Protein AF-A0A960J438-F1 (afdb_monomer_lite)

Foldseek 3Di:
DDDDDDDPPPCPVVVLCVQQVVDPDPDDDDDDDDHDDDPPDPPPQDDPVDDPVVSVVSVCVVVVVDDD

Structure (mmCIF, N/CA/C/O backbone):
data_AF-A0A960J438-F1
#
_entry.id   AF-A0A960J438-F1
#
loop_
_atom_site.group_PDB
_atom_site.id
_atom_site.type_symbol
_atom_site.label_atom_id
_atom_site.label_alt_id
_atom_site.label_comp_id
_atom_site.label_asym_id
_atom_site.label_entity_id
_atom_site.label_seq_id
_atom_site.pdbx_PDB_ins_code
_atom_site.Cartn_x
_atom_site.Cartn_y
_atom_site.Cartn_z
_atom_site.occupancy
_atom_site.B_iso_or_equiv
_atom_site.auth_seq_id
_atom_site.auth_comp_id
_atom_site.auth_asym_id
_atom_site.auth_atom_id
_atom_site.pdbx_PDB_model_num
ATOM 1 N N . MET A 1 1 ? -3.062 -17.908 2.200 1.00 80.75 1 MET A N 1
ATOM 2 C CA . MET A 1 1 ? -2.073 -16.813 2.310 1.00 80.75 1 MET A CA 1
ATOM 3 C C . MET A 1 1 ? -1.181 -16.879 1.082 1.00 80.75 1 MET A C 1
ATOM 5 O O . MET A 1 1 ? -0.808 -17.983 0.711 1.00 80.75 1 MET A O 1
ATOM 9 N N . TYR A 1 2 ? -0.893 -15.748 0.438 1.00 89.31 2 TYR A N 1
ATOM 10 C CA . TYR A 1 2 ? -0.057 -15.688 -0.767 1.00 89.31 2 TYR A CA 1
ATOM 11 C C . TYR A 1 2 ? 1.182 -14.832 -0.494 1.00 89.31 2 TYR A C 1
ATOM 13 O O . TYR A 1 2 ? 1.086 -13.834 0.217 1.00 89.31 2 TYR A O 1
ATOM 21 N N . GLY A 1 3 ? 2.329 -15.223 -1.053 1.00 92.31 3 GLY A N 1
ATOM 22 C CA . GLY A 1 3 ? 3.589 -14.486 -0.955 1.00 92.31 3 GLY A CA 1
ATOM 23 C C . GLY A 1 3 ? 4.063 -14.024 -2.329 1.00 92.31 3 GLY A C 1
ATOM 24 O O . GLY A 1 3 ? 4.038 -14.797 -3.283 1.00 92.31 3 GLY A O 1
ATOM 25 N N . LEU A 1 4 ? 4.501 -12.769 -2.426 1.00 93.25 4 LEU A N 1
ATOM 26 C CA . LEU A 1 4 ? 5.084 -12.195 -3.638 1.00 93.25 4 LEU A CA 1
ATOM 27 C C . LEU A 1 4 ? 6.590 -11.992 -3.429 1.00 93.25 4 LEU A C 1
ATOM 29 O O . LEU A 1 4 ? 6.996 -11.106 -2.679 1.00 93.25 4 LEU A O 1
ATOM 33 N N . ILE A 1 5 ? 7.415 -12.801 -4.096 1.00 95.06 5 ILE A N 1
ATOM 34 C CA . ILE A 1 5 ? 8.875 -12.842 -3.903 1.00 95.06 5 ILE A CA 1
ATOM 35 C C . ILE A 1 5 ? 9.581 -12.593 -5.242 1.00 95.06 5 ILE A C 1
ATOM 37 O O . ILE A 1 5 ? 9.092 -12.985 -6.297 1.00 95.06 5 ILE A O 1
ATOM 41 N N . GLY A 1 6 ? 10.726 -11.909 -5.207 1.00 95.94 6 GLY A N 1
ATOM 42 C CA . GLY A 1 6 ? 11.549 -11.626 -6.385 1.00 95.94 6 GLY A CA 1
ATOM 43 C C . GLY A 1 6 ? 12.640 -10.596 -6.091 1.00 95.94 6 GLY A C 1
ATOM 44 O O . GLY A 1 6 ? 12.614 -9.947 -5.044 1.00 95.94 6 GLY A O 1
ATOM 45 N N . HIS A 1 7 ? 13.569 -10.400 -7.024 1.00 97.62 7 HIS A N 1
ATOM 46 C CA . HIS A 1 7 ? 14.693 -9.463 -6.896 1.00 97.62 7 HIS A CA 1
ATOM 47 C C . HIS A 1 7 ? 14.262 -7.996 -6.739 1.00 97.62 7 HIS A C 1
ATOM 49 O O . HIS A 1 7 ? 13.145 -7.607 -7.094 1.00 97.62 7 HIS A O 1
ATOM 55 N N . ASN A 1 8 ? 15.152 -7.146 -6.227 1.00 96.31 8 ASN A N 1
ATOM 56 C CA . ASN A 1 8 ? 14.934 -5.698 -6.223 1.00 96.31 8 ASN A CA 1
ATOM 57 C C . ASN A 1 8 ? 14.722 -5.187 -7.656 1.00 96.31 8 ASN A C 1
ATOM 59 O O . ASN A 1 8 ? 15.332 -5.682 -8.596 1.00 96.31 8 ASN A O 1
ATOM 63 N N . GLY A 1 9 ? 13.796 -4.242 -7.830 1.00 95.62 9 GLY A N 1
ATOM 64 C CA . GLY A 1 9 ? 13.421 -3.739 -9.156 1.00 95.62 9 GLY A CA 1
ATOM 65 C C . GLY A 1 9 ? 12.435 -4.614 -9.942 1.00 95.62 9 GLY A C 1
ATOM 66 O O . GLY A 1 9 ? 11.922 -4.159 -10.955 1.00 95.62 9 GLY A O 1
ATOM 67 N N . SER A 1 10 ? 12.051 -5.806 -9.464 1.00 96.06 10 SER A N 1
ATOM 68 C CA . SER A 1 10 ? 11.117 -6.697 -10.184 1.00 96.06 10 SER A CA 1
ATOM 69 C C . SER A 1 10 ? 9.649 -6.225 -10.220 1.00 96.06 10 SER A C 1
ATOM 71 O O . SE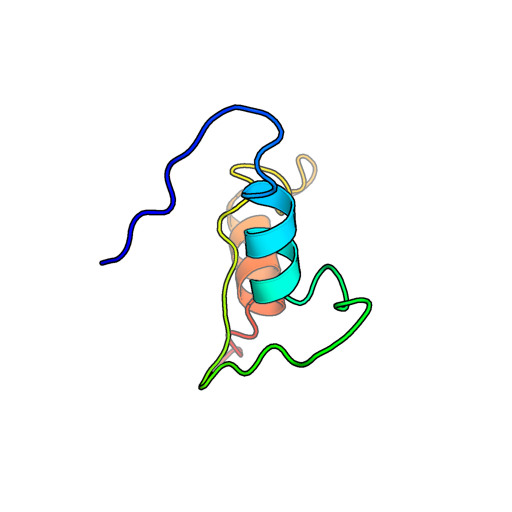R A 1 10 ? 8.764 -6.990 -10.589 1.00 96.06 10 SER A O 1
ATOM 73 N N . GLY A 1 11 ? 9.355 -5.007 -9.753 1.00 95.00 11 GLY A N 1
ATOM 74 C CA . GLY A 1 11 ? 8.009 -4.423 -9.792 1.00 95.00 11 GLY A CA 1
ATOM 75 C C . GLY A 1 11 ? 7.061 -4.806 -8.648 1.00 95.00 11 GLY A C 1
ATOM 76 O O . GLY A 1 11 ? 5.905 -4.397 -8.675 1.00 95.00 11 GLY A O 1
ATOM 77 N N . LYS A 1 12 ? 7.514 -5.527 -7.610 1.00 95.38 12 LYS A N 1
ATOM 78 C CA . LYS A 1 12 ? 6.655 -5.957 -6.479 1.00 95.38 12 LYS A CA 1
ATOM 79 C C . LYS A 1 12 ? 5.922 -4.797 -5.802 1.00 95.38 12 LYS A C 1
ATOM 81 O O . LYS A 1 12 ? 4.708 -4.850 -5.645 1.00 95.38 12 LYS A O 1
ATOM 86 N N . SER A 1 13 ? 6.641 -3.732 -5.442 1.00 91.94 13 SER A N 1
ATOM 87 C CA . SER A 1 13 ? 6.040 -2.556 -4.800 1.00 91.94 13 SER A CA 1
ATOM 88 C C . SER A 1 13 ? 5.058 -1.843 -5.730 1.00 91.94 13 SER A C 1
ATOM 90 O O . SER A 1 13 ? 4.010 -1.395 -5.281 1.00 91.94 13 SER A O 1
ATOM 92 N N . THR A 1 14 ? 5.350 -1.790 -7.033 1.00 93.50 14 THR A N 1
ATOM 93 C CA . THR A 1 14 ? 4.436 -1.242 -8.045 1.00 93.50 14 THR A CA 1
ATOM 94 C C . THR A 1 14 ? 3.153 -2.066 -8.132 1.00 93.50 14 THR A C 1
ATOM 96 O O . THR A 1 14 ? 2.067 -1.494 -8.112 1.00 93.50 14 THR A O 1
ATOM 99 N N . LEU A 1 15 ? 3.259 -3.400 -8.153 1.00 92.25 15 LEU A N 1
ATOM 100 C CA . LEU A 1 15 ? 2.106 -4.303 -8.158 1.00 92.25 15 LEU A CA 1
ATOM 101 C C . LEU A 1 15 ? 1.249 -4.126 -6.899 1.00 92.25 15 LEU A C 1
ATOM 103 O O . LEU A 1 15 ? 0.038 -3.952 -7.005 1.00 92.25 15 LEU A O 1
ATOM 107 N N . LEU A 1 16 ? 1.871 -4.120 -5.716 1.00 91.25 16 LEU A N 1
ATOM 108 C CA . LEU A 1 16 ? 1.161 -3.926 -4.449 1.00 91.25 16 LEU A CA 1
ATOM 109 C C . LEU A 1 16 ? 0.462 -2.557 -4.393 1.00 91.25 16 LEU A C 1
ATOM 111 O O . LEU A 1 16 ? -0.689 -2.486 -3.970 1.00 91.25 16 LEU A O 1
ATOM 115 N N . ARG A 1 17 ? 1.104 -1.485 -4.883 1.00 89.50 17 ARG A N 1
ATOM 116 C CA . ARG A 1 17 ? 0.490 -0.147 -4.989 1.00 89.50 17 ARG A CA 1
ATOM 117 C C . ARG A 1 17 ? -0.679 -0.110 -5.975 1.00 89.50 17 ARG A C 1
ATOM 119 O O . ARG A 1 17 ? -1.673 0.549 -5.689 1.00 89.50 17 ARG A O 1
ATOM 126 N N . MET A 1 18 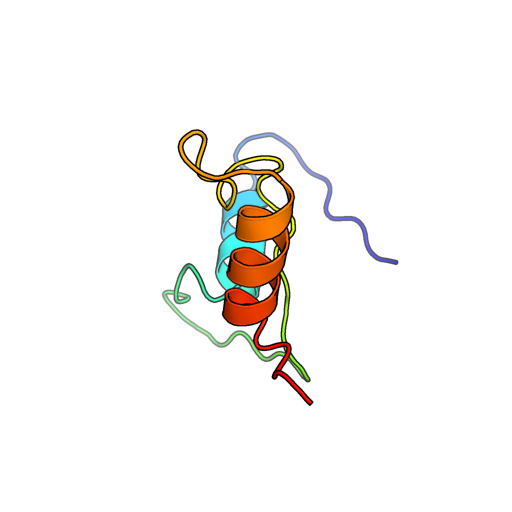? -0.598 -0.820 -7.103 1.00 92.19 18 MET A N 1
ATOM 127 C CA . MET A 1 18 ? -1.731 -0.948 -8.031 1.00 92.19 18 MET A CA 1
ATOM 128 C C . MET A 1 18 ? -2.898 -1.720 -7.403 1.00 92.19 18 MET A C 1
ATOM 130 O O . MET A 1 18 ? -4.040 -1.286 -7.514 1.00 92.19 18 MET A O 1
ATOM 134 N N . MET A 1 19 ? -2.630 -2.818 -6.687 1.00 89.38 19 MET A N 1
ATOM 135 C CA . MET A 1 19 ? -3.670 -3.560 -5.956 1.00 89.38 19 MET A CA 1
ATOM 136 C C . MET A 1 19 ? -4.306 -2.722 -4.840 1.00 89.38 19 MET A C 1
ATOM 138 O O . MET A 1 19 ? -5.511 -2.791 -4.625 1.00 89.38 19 MET A O 1
ATOM 142 N N . ALA A 1 20 ? -3.522 -1.871 -4.178 1.00 86.38 20 ALA A N 1
ATOM 143 C CA . ALA A 1 20 ? -4.011 -0.910 -3.192 1.00 86.38 20 ALA A CA 1
ATOM 144 C C . ALA A 1 20 ? -4.733 0.307 -3.810 1.00 86.38 20 ALA A C 1
ATOM 146 O O . ALA A 1 20 ? -5.076 1.237 -3.089 1.00 86.38 20 ALA A O 1
ATOM 147 N N . SER A 1 21 ? -4.948 0.335 -5.133 1.00 86.94 21 SER A N 1
ATOM 148 C CA . SER A 1 21 ? -5.528 1.469 -5.875 1.00 86.94 21 SER A CA 1
ATOM 149 C C . SER A 1 21 ? -4.762 2.798 -5.743 1.00 86.94 21 SER A C 1
ATOM 151 O O . SER A 1 21 ? -5.312 3.854 -6.045 1.00 86.94 21 SER A O 1
ATOM 153 N N . ILE A 1 22 ? -3.486 2.762 -5.338 1.00 86.88 22 ILE A N 1
ATOM 154 C CA . ILE A 1 22 ? -2.611 3.945 -5.255 1.00 86.88 22 ILE A CA 1
ATOM 155 C C . ILE A 1 22 ? -2.164 4.367 -6.660 1.00 86.88 22 ILE A C 1
ATOM 157 O O . ILE A 1 22 ? -2.126 5.553 -6.977 1.00 86.88 22 ILE A O 1
ATOM 161 N N . TYR A 1 23 ? -1.845 3.394 -7.520 1.00 91.31 23 TYR A N 1
ATOM 162 C CA . TYR A 1 23 ? -1.495 3.623 -8.924 1.00 91.31 23 TYR A CA 1
ATOM 163 C C . TYR A 1 23 ? -2.541 3.018 -9.855 1.00 91.31 23 TYR A C 1
ATOM 165 O O . TYR A 1 23 ? -3.032 1.915 -9.618 1.00 91.31 23 TYR A O 1
ATOM 173 N N . ARG A 1 24 ? -2.842 3.720 -10.954 1.00 92.19 24 ARG A N 1
ATOM 174 C CA . ARG A 1 24 ? -3.648 3.173 -12.050 1.00 92.19 24 ARG A CA 1
ATOM 175 C C . ARG A 1 24 ? -2.747 2.403 -13.017 1.00 92.19 24 ARG A C 1
ATOM 177 O O . ARG A 1 24 ? -1.652 2.884 -13.312 1.00 92.19 24 ARG A O 1
ATOM 184 N N . PRO A 1 25 ? -3.183 1.239 -13.524 1.00 94.25 25 PRO A N 1
ATOM 185 C CA . PRO A 1 25 ? -2.429 0.539 -14.548 1.00 94.25 25 PRO A CA 1
ATOM 186 C C . PRO A 1 25 ? -2.428 1.359 -15.844 1.00 94.25 25 PRO A C 1
ATOM 188 O O . PRO A 1 25 ? -3.443 1.951 -16.207 1.00 94.25 25 PRO A O 1
ATOM 191 N N . THR A 1 26 ? -1.304 1.369 -16.559 1.00 95.62 26 THR A N 1
ATOM 192 C CA . THR A 1 26 ? -1.213 2.003 -17.886 1.00 95.62 26 THR A CA 1
ATOM 193 C C . THR A 1 26 ? -2.092 1.282 -18.914 1.00 95.62 26 THR A C 1
ATOM 195 O O . THR A 1 26 ? -2.634 1.906 -19.821 1.00 95.62 26 THR A O 1
ATOM 198 N N . SER A 1 27 ? -2.256 -0.035 -18.767 1.00 96.94 27 SER A N 1
ATOM 199 C CA . SER A 1 27 ? -3.106 -0.879 -19.608 1.00 96.94 27 SER A CA 1
ATOM 200 C C . SER A 1 27 ? -3.655 -2.074 -18.816 1.00 96.94 27 SER A C 1
ATOM 202 O O . SER A 1 27 ? -3.112 -2.456 -17.780 1.00 96.94 27 SER A O 1
ATOM 204 N N . GLY A 1 28 ? -4.750 -2.672 -19.293 1.00 95.62 28 GLY A N 1
ATOM 205 C CA . GLY A 1 28 ? -5.438 -3.756 -18.584 1.00 95.62 28 GLY A CA 1
ATOM 206 C C . GLY A 1 28 ? -6.298 -3.259 -17.416 1.00 95.62 28 GLY A C 1
ATOM 207 O O . GLY A 1 28 ? -6.671 -2.087 -17.356 1.00 95.62 28 GLY A O 1
ATOM 208 N N . ARG A 1 29 ? -6.679 -4.166 -16.507 1.00 93.88 29 ARG A N 1
ATOM 209 C CA . ARG A 1 29 ? -7.547 -3.857 -15.358 1.00 93.88 29 ARG A CA 1
ATOM 210 C C . ARG A 1 29 ? -7.122 -4.637 -14.115 1.00 93.88 29 ARG A C 1
ATOM 212 O O . ARG A 1 29 ? -6.759 -5.804 -14.215 1.00 93.88 29 ARG A O 1
ATOM 219 N N . VAL A 1 30 ? -7.225 -3.992 -12.954 1.00 92.62 30 VAL A N 1
ATOM 220 C CA . VAL A 1 30 ? -7.113 -4.624 -11.632 1.00 92.62 30 VAL A CA 1
ATOM 221 C C . VAL A 1 30 ? -8.524 -4.722 -11.061 1.00 92.62 30 VAL A C 1
ATOM 223 O O . VAL A 1 30 ? -9.226 -3.716 -10.993 1.00 92.62 30 VAL A O 1
ATOM 226 N N . VAL A 1 31 ? -8.952 -5.929 -10.696 1.00 92.31 31 VAL A N 1
ATOM 227 C CA . VAL A 1 31 ? -10.289 -6.192 -10.146 1.00 92.31 31 VAL A CA 1
ATOM 228 C C . VAL A 1 31 ? -10.127 -6.838 -8.777 1.00 92.31 31 VAL A C 1
ATOM 230 O O . VAL A 1 31 ? -9.374 -7.799 -8.633 1.00 92.31 31 VAL A O 1
ATOM 233 N N . SER A 1 32 ? -10.831 -6.316 -7.776 1.00 87.38 32 SER A N 1
ATOM 234 C CA . SER A 1 32 ? -10.811 -6.826 -6.405 1.00 87.38 32 SER A CA 1
ATOM 235 C C . SER A 1 32 ? -12.230 -6.980 -5.868 1.00 87.38 32 SER A C 1
ATOM 237 O O . SER A 1 32 ? -13.015 -6.033 -5.897 1.00 87.38 32 SER A O 1
A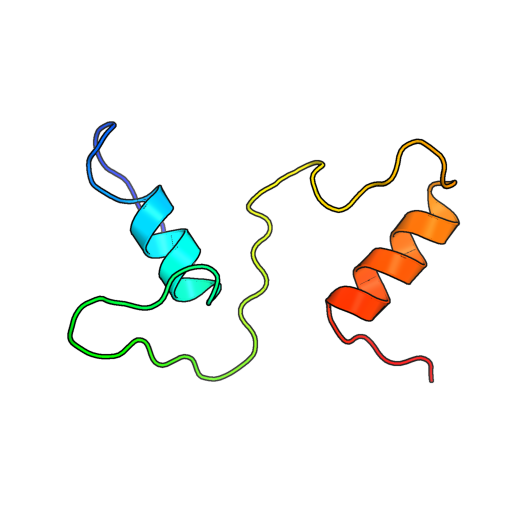TOM 239 N N . ASN A 1 33 ? -12.545 -8.155 -5.324 1.00 86.25 33 ASN A N 1
ATOM 240 C CA . ASN A 1 33 ? -13.807 -8.393 -4.627 1.00 86.25 33 ASN A CA 1
ATOM 241 C C . ASN A 1 33 ? -13.646 -8.027 -3.147 1.00 86.25 33 ASN A C 1
ATOM 243 O O . ASN A 1 33 ? -13.215 -8.848 -2.339 1.00 86.25 33 ASN A O 1
ATOM 247 N N . GLY A 1 34 ? -13.965 -6.777 -2.810 1.00 82.12 34 GLY A N 1
ATOM 248 C CA . GLY A 1 34 ? -13.836 -6.218 -1.461 1.00 82.12 34 GLY A CA 1
ATOM 249 C C . GLY A 1 34 ? -12.812 -5.083 -1.377 1.00 82.12 34 GLY A C 1
ATOM 250 O O . GLY A 1 34 ? -12.248 -4.659 -2.385 1.00 82.12 34 GLY A O 1
ATOM 251 N N . ARG A 1 35 ? -12.588 -4.562 -0.163 1.00 74.25 35 ARG A N 1
ATOM 252 C CA . ARG A 1 35 ? -11.593 -3.508 0.090 1.00 74.25 35 ARG A CA 1
ATOM 253 C C . ARG A 1 35 ? -10.228 -4.131 0.363 1.00 74.25 35 ARG A C 1
ATOM 255 O O . ARG A 1 35 ? -10.096 -4.960 1.259 1.00 74.25 35 ARG A O 1
ATOM 262 N N . ILE A 1 36 ? -9.213 -3.695 -0.376 1.00 79.81 36 ILE A N 1
ATOM 263 C CA . ILE A 1 36 ? -7.818 -4.040 -0.099 1.00 79.81 36 ILE A CA 1
ATOM 264 C C . ILE A 1 36 ? -7.266 -2.984 0.859 1.00 79.81 36 ILE A C 1
ATOM 266 O O . ILE A 1 36 ? -7.149 -1.818 0.492 1.00 79.81 36 ILE A O 1
ATOM 270 N N . SER A 1 37 ? -6.940 -3.391 2.087 1.00 71.19 37 SER A N 1
ATOM 271 C CA . SER A 1 37 ? -6.206 -2.546 3.030 1.00 71.19 37 SER A CA 1
ATOM 272 C C . SER A 1 37 ? -4.716 -2.834 2.900 1.00 71.19 37 SER A C 1
ATOM 274 O O . SER A 1 37 ? -4.258 -3.957 3.120 1.00 71.19 37 SER A O 1
ATOM 276 N N . ALA A 1 38 ? -3.961 -1.820 2.499 1.00 68.31 38 ALA A N 1
ATOM 277 C CA . ALA A 1 38 ? -2.518 -1.890 2.402 1.00 68.31 38 ALA A CA 1
ATOM 278 C C . ALA A 1 38 ? -1.896 -1.559 3.762 1.00 68.31 38 ALA A C 1
ATOM 280 O O . ALA A 1 38 ? -1.742 -0.392 4.104 1.00 68.31 38 ALA A O 1
ATOM 281 N N . LEU A 1 39 ? -1.441 -2.573 4.502 1.00 64.69 39 LEU A N 1
ATOM 282 C CA . LEU A 1 39 ? -0.522 -2.376 5.632 1.00 64.69 39 LEU A CA 1
ATOM 283 C C . LEU A 1 39 ? 0.915 -2.139 5.124 1.00 64.69 39 LEU A C 1
ATOM 285 O O . LEU A 1 39 ? 1.871 -2.715 5.632 1.00 64.69 39 LEU A O 1
ATOM 289 N N . LEU A 1 40 ? 1.069 -1.387 4.029 1.00 57.41 40 LEU A N 1
ATOM 290 C CA . LEU A 1 40 ? 2.361 -1.237 3.358 1.00 57.41 40 LEU A CA 1
ATOM 291 C C . LEU A 1 40 ? 3.300 -0.269 4.083 1.00 57.41 40 LEU A C 1
ATOM 293 O O . LEU A 1 40 ? 4.500 -0.301 3.827 1.00 57.41 40 LEU A O 1
ATOM 297 N N . GLU A 1 41 ? 2.787 0.537 5.009 1.00 53.62 41 GLU A N 1
ATOM 298 C CA . GLU A 1 41 ? 3.599 1.446 5.806 1.00 53.62 41 GLU A CA 1
ATOM 299 C C . GLU A 1 41 ? 3.255 1.295 7.285 1.00 53.62 41 GLU A C 1
ATOM 301 O O . GLU A 1 41 ? 2.264 1.829 7.785 1.00 53.62 41 GLU A O 1
ATOM 306 N N . LEU A 1 42 ? 4.118 0.577 8.003 1.00 48.09 42 LEU A N 1
ATOM 307 C CA . LEU A 1 42 ? 4.223 0.661 9.456 1.00 48.09 42 LEU A CA 1
ATOM 308 C C . LEU A 1 42 ? 4.688 2.088 9.816 1.00 48.09 42 LEU A C 1
ATOM 310 O O . LEU A 1 42 ? 5.869 2.318 10.041 1.00 48.09 42 LEU A O 1
ATOM 314 N N . GLY A 1 43 ? 3.776 3.064 9.774 1.00 54.06 43 GLY A N 1
ATOM 315 C CA . GLY A 1 43 ? 4.036 4.448 10.190 1.00 54.06 43 GLY A CA 1
ATOM 316 C C . GLY A 1 43 ? 3.341 5.551 9.387 1.00 54.06 43 GLY A C 1
ATOM 317 O O . GLY A 1 43 ? 3.095 6.611 9.947 1.00 54.06 43 GLY A O 1
ATOM 318 N N . ALA A 1 44 ? 2.957 5.339 8.124 1.00 59.91 44 ALA A N 1
ATOM 319 C CA . ALA A 1 44 ? 2.498 6.451 7.272 1.00 59.91 44 ALA A CA 1
ATOM 320 C C . ALA A 1 44 ? 1.058 6.935 7.514 1.00 59.91 44 ALA A C 1
ATOM 322 O O . ALA A 1 44 ? 0.618 7.897 6.892 1.00 59.91 44 ALA A O 1
ATOM 323 N N . GLY A 1 45 ? 0.331 6.301 8.435 1.00 65.19 45 GLY A N 1
ATOM 324 C CA . GLY A 1 45 ? -0.975 6.768 8.912 1.00 65.19 45 GLY A CA 1
ATOM 325 C C . GLY A 1 45 ? -0.949 7.341 10.330 1.00 65.19 45 GLY A C 1
ATOM 326 O O . GLY A 1 45 ? -1.996 7.747 10.834 1.00 65.19 45 GLY A O 1
ATOM 327 N N . PHE A 1 46 ? 0.209 7.332 11.003 1.00 79.94 46 PHE A N 1
ATOM 328 C CA . PHE A 1 46 ? 0.336 7.859 12.359 1.00 79.94 46 PHE A CA 1
ATOM 329 C C . PHE A 1 46 ? 0.830 9.302 12.321 1.00 79.94 46 PHE A C 1
ATOM 331 O O . PHE A 1 46 ? 1.914 9.591 11.820 1.00 79.94 46 PHE A O 1
ATOM 338 N N . HIS A 1 47 ? 0.047 10.207 12.896 1.00 81.62 47 HIS A N 1
ATOM 339 C CA . HIS A 1 47 ? 0.432 11.598 13.080 1.00 81.62 47 HIS A CA 1
ATOM 340 C C . HIS A 1 47 ? 1.110 11.755 14.448 1.00 81.62 47 HIS A C 1
ATOM 342 O O . HIS A 1 47 ? 0.450 11.528 15.466 1.00 81.62 47 HIS A O 1
ATOM 348 N N . PRO A 1 48 ? 2.399 12.152 14.504 1.00 85.62 48 PRO A N 1
ATOM 349 C CA . PRO A 1 48 ? 3.150 12.276 15.758 1.00 85.62 48 PRO A CA 1
ATOM 3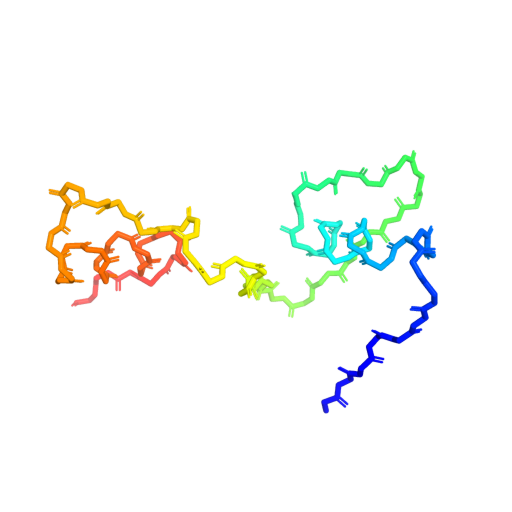50 C C . PRO A 1 48 ? 2.573 13.309 16.729 1.00 85.62 48 PRO A C 1
ATOM 352 O O . PRO A 1 48 ? 2.837 13.254 17.924 1.00 85.62 48 PRO A O 1
ATOM 355 N N . GLN A 1 49 ? 1.801 14.265 16.209 1.00 89.06 49 GLN A N 1
ATOM 356 C CA . GLN A 1 49 ? 1.130 15.301 16.992 1.00 89.06 49 GLN A CA 1
ATOM 357 C C . GLN A 1 49 ? -0.162 14.798 17.655 1.00 89.06 49 GLN A C 1
ATOM 359 O O . GLN A 1 49 ? -0.738 15.514 18.469 1.00 89.06 49 GLN A O 1
ATOM 364 N N . LEU A 1 50 ? -0.630 13.596 17.300 1.00 88.88 50 LEU A N 1
ATOM 365 C CA . LEU A 1 50 ? -1.824 12.969 17.857 1.00 88.88 50 LEU A CA 1
ATOM 366 C C . LEU A 1 50 ? -1.442 11.899 18.883 1.00 88.88 50 LEU A C 1
ATOM 368 O O . LEU A 1 50 ? -0.473 11.155 18.714 1.00 88.88 50 LEU A O 1
ATOM 372 N N . SER A 1 51 ? -2.264 11.747 19.916 1.00 93.31 51 SER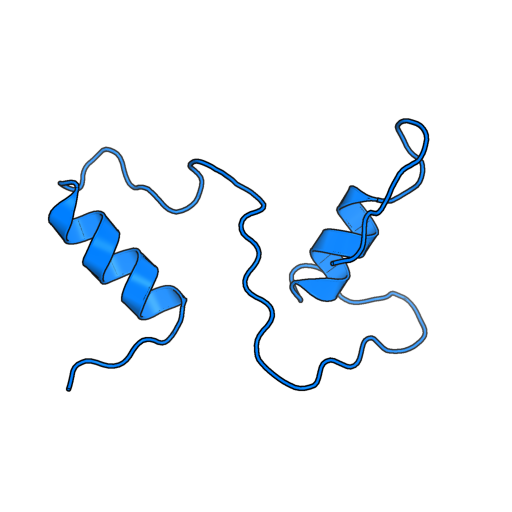 A N 1
ATOM 373 C CA . SER A 1 51 ? -2.179 10.611 20.832 1.00 93.31 51 SER A CA 1
ATOM 374 C C . SER A 1 51 ? -2.438 9.285 20.104 1.00 93.31 51 SER A C 1
ATOM 376 O O . SER A 1 51 ? -3.040 9.228 19.025 1.00 93.31 51 SER A O 1
ATOM 378 N N . GLY A 1 52 ? -2.038 8.168 20.718 1.00 89.44 52 GLY A N 1
ATOM 379 C CA . GLY A 1 52 ? -2.328 6.836 20.175 1.00 89.44 52 GLY A CA 1
ATOM 380 C C . GLY A 1 52 ? -3.829 6.595 19.965 1.00 89.44 52 GLY A C 1
ATOM 381 O O . GLY A 1 52 ? -4.228 6.011 18.962 1.00 89.44 52 GLY A O 1
ATOM 382 N N . ARG A 1 53 ? -4.677 7.118 20.862 1.00 91.25 53 ARG A N 1
ATOM 383 C CA . ARG A 1 53 ? -6.139 7.010 20.755 1.00 91.25 53 ARG A CA 1
ATOM 384 C C . ARG A 1 53 ? -6.672 7.744 19.529 1.00 91.25 53 ARG A C 1
ATOM 386 O O . ARG A 1 53 ? -7.478 7.191 18.788 1.00 91.25 53 ARG A O 1
ATOM 393 N N . GLU A 1 54 ? -6.226 8.973 19.310 1.00 90.69 54 GLU A N 1
ATOM 394 C CA . GLU A 1 54 ? -6.638 9.778 18.156 1.00 90.69 54 GLU A CA 1
ATOM 395 C C . GLU A 1 54 ? -6.178 9.143 16.845 1.00 90.69 54 GLU A C 1
ATOM 397 O O . GLU A 1 54 ? -6.961 9.050 15.900 1.00 90.69 54 GLU A O 1
ATOM 402 N N . ASN A 1 55 ? -4.961 8.599 16.820 1.00 88.88 55 ASN A N 1
ATOM 403 C CA . ASN A 1 55 ? -4.470 7.837 15.679 1.00 88.88 55 ASN A CA 1
ATOM 404 C C . ASN A 1 55 ? -5.318 6.590 15.387 1.00 88.88 55 ASN A C 1
ATOM 406 O O . ASN A 1 55 ? -5.583 6.306 14.219 1.00 88.88 55 ASN A O 1
ATOM 410 N N . ILE A 1 56 ? -5.793 5.871 16.412 1.00 88.12 56 ILE A N 1
ATOM 411 C CA . ILE A 1 56 ? -6.712 4.735 16.230 1.00 88.12 56 ILE A CA 1
ATOM 412 C C . ILE A 1 56 ? -8.012 5.196 15.562 1.00 88.12 56 ILE A C 1
ATOM 414 O O . ILE A 1 56 ? -8.432 4.594 14.575 1.00 88.12 56 ILE A O 1
ATOM 418 N N . PHE A 1 57 ? -8.636 6.273 16.052 1.00 87.62 57 PHE A N 1
ATOM 419 C CA . PHE A 1 57 ? -9.880 6.788 15.466 1.00 87.62 57 PHE A CA 1
ATOM 420 C C . PHE A 1 57 ? -9.696 7.284 14.029 1.00 87.62 57 PHE A C 1
ATOM 422 O O . PHE A 1 57 ? -10.548 7.023 13.174 1.00 87.62 57 PHE A O 1
ATOM 429 N N . LEU A 1 58 ? -8.591 7.976 13.753 1.00 84.38 58 LEU A N 1
ATOM 430 C CA . LEU A 1 58 ? -8.268 8.474 12.421 1.00 84.38 58 LEU A CA 1
ATOM 431 C C . LEU A 1 58 ? -8.062 7.321 11.432 1.00 84.38 58 LEU A C 1
ATOM 433 O O . LEU A 1 58 ? -8.729 7.273 10.399 1.00 84.38 58 LEU A O 1
ATOM 437 N N . ASN A 1 59 ? -7.205 6.355 11.773 1.00 82.44 59 ASN A N 1
ATOM 438 C CA . ASN A 1 59 ? -6.939 5.202 10.914 1.00 82.44 59 ASN A CA 1
ATOM 439 C C . ASN A 1 59 ? -8.197 4.344 10.720 1.00 82.44 59 ASN A C 1
ATOM 441 O O . ASN A 1 59 ? -8.486 3.932 9.599 1.00 82.44 59 ASN A O 1
ATOM 445 N N . ALA A 1 60 ? -9.003 4.139 11.766 1.00 83.12 60 ALA A N 1
ATOM 446 C CA . ALA A 1 60 ? -10.287 3.447 11.647 1.00 83.12 60 ALA A CA 1
ATOM 447 C C . ALA A 1 60 ? -11.232 4.149 10.655 1.00 83.12 60 ALA A C 1
ATOM 449 O O . ALA A 1 60 ? -11.854 3.490 9.821 1.00 83.12 60 ALA A O 1
ATOM 450 N N . SER A 1 61 ? -11.287 5.484 10.690 1.00 81.94 61 SER A N 1
ATOM 451 C CA . SER A 1 61 ? -12.108 6.281 9.771 1.00 81.94 61 SER A CA 1
ATOM 452 C C . SER A 1 61 ? -11.611 6.187 8.323 1.00 81.94 61 SER A C 1
ATOM 454 O O . SER A 1 61 ? -12.424 6.007 7.418 1.00 81.94 61 SER A O 1
ATOM 456 N N . ILE A 1 62 ? -10.291 6.226 8.096 1.00 78.88 62 ILE A N 1
ATOM 457 C CA . ILE A 1 62 ? -9.666 6.049 6.768 1.00 78.88 62 ILE A CA 1
ATOM 458 C C . ILE A 1 62 ? -9.957 4.654 6.199 1.00 78.88 62 ILE A C 1
ATOM 460 O O . ILE A 1 62 ? -10.262 4.507 5.016 1.00 78.88 62 ILE A O 1
ATOM 464 N N . LEU A 1 63 ? -9.938 3.627 7.050 1.00 77.12 63 LEU A N 1
ATOM 465 C CA . LEU A 1 63 ? -10.319 2.260 6.679 1.00 77.12 63 LEU A CA 1
ATOM 466 C C . LEU A 1 63 ? -11.837 2.104 6.450 1.00 77.12 63 LEU A C 1
ATOM 468 O O . LEU A 1 63 ? -12.307 1.059 5.983 1.00 77.12 63 LEU A O 1
ATOM 472 N N . GLY A 1 64 ? -12.615 3.149 6.739 1.00 74.25 64 GLY A N 1
ATOM 473 C CA . GLY A 1 64 ? -14.064 3.178 6.597 1.00 74.25 64 GLY A CA 1
ATOM 474 C C . GLY A 1 64 ? -14.786 2.310 7.625 1.00 74.25 64 GLY A C 1
ATOM 475 O O . GLY A 1 64 ? -15.850 1.771 7.316 1.00 74.25 64 GLY A O 1
ATOM 476 N N . ILE A 1 65 ? -14.208 2.165 8.820 1.00 80.50 65 ILE A N 1
ATOM 477 C CA . ILE A 1 65 ? -14.872 1.611 10.001 1.00 80.50 65 ILE A CA 1
ATOM 478 C C . ILE A 1 65 ? -15.777 2.721 10.551 1.00 80.50 65 ILE A C 1
ATOM 480 O O . ILE A 1 65 ? -15.311 3.682 11.161 1.00 80.50 65 ILE A O 1
ATOM 484 N N . GLY A 1 66 ? -17.077 2.633 10.266 1.00 70.50 66 GLY A N 1
ATOM 485 C CA . GLY A 1 66 ? -18.058 3.611 10.738 1.00 70.50 66 GLY A CA 1
ATOM 486 C C . GLY A 1 66 ? -18.264 3.532 12.253 1.00 70.50 66 GLY A C 1
ATOM 487 O O . GLY A 1 66 ? -18.255 2.441 12.823 1.00 70.50 66 GLY A O 1
ATOM 488 N N . ARG A 1 67 ? -18.492 4.684 12.900 1.00 60.31 67 ARG A N 1
ATOM 489 C CA . ARG A 1 67 ? -19.019 4.720 14.273 1.00 60.31 67 ARG A CA 1
ATOM 490 C C . ARG A 1 67 ? -20.431 4.132 14.252 1.00 60.31 67 ARG A C 1
ATOM 492 O O . ARG A 1 67 ? -21.310 4.695 13.602 1.00 60.31 67 ARG A O 1
ATOM 499 N N . AR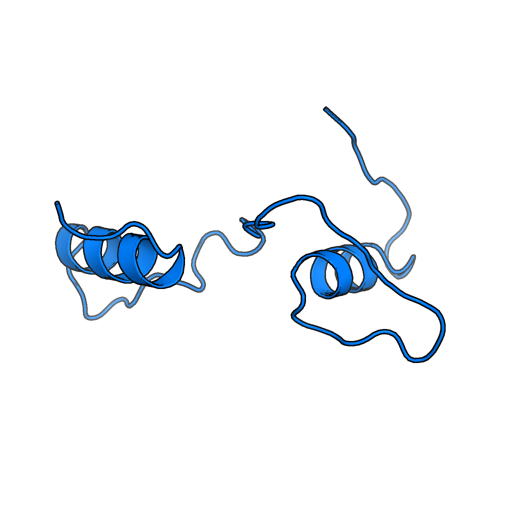G A 1 68 ? -20.623 3.005 14.927 1.00 49.81 68 ARG A N 1
ATOM 500 C CA . ARG A 1 68 ? -21.921 2.637 15.495 1.00 49.81 68 ARG A CA 1
ATOM 501 C C . ARG A 1 68 ? -21.953 3.102 16.938 1.00 49.81 68 ARG A C 1
ATOM 503 O O . ARG A 1 68 ? -20.875 3.039 17.573 1.00 49.81 68 ARG A O 1
#

pLDDT: mean 83.79, std 12.58, range [48.09, 97.62]

Sequence (68 aa):
MYGLIGHNGSGKSTLLRMMASIYRPTSGRVVSNGRISALLELGAGFHPQLSGRENIFLNASILGIGRR

Radius of gyration: 15.12 Å; chains: 1; bounding box: 37×32×40 Å

Secondary structure (DSSP, 8-state):
-------TTSSHHHHHHHHTTSS--SSS----SS-------SSTT--TTS-HHHHHHHHHHHTT----